Protein AF-A0A1S8CAB8-F1 (afdb_monomer)

Radius of gyration: 15.27 Å; Cα contacts (8 Å, |Δi|>4): 39; chains: 1; bounding box: 28×30×38 Å

Secondary structure (DSSP, 8-state):
--TT---SSTTHHHHHHHHHHHHH-SSHHHHHHHHHHHHHHHHHHHHHHHHHHHHHHHHHHHHHTPPPPGGGHHHHHHTT-----

pLDDT: mean 88.66, std 12.02, range [46.5, 98.44]

Foldseek 3Di:
DPLPDDPPDQCSSLLVVCLVCLVVVPPNVVSLVVCCVRPNDVVSVVSVVVSVVVVVVVVVCVVVVPDDDPVCVVVCVVVVNDDDD

Structure (mmCIF, N/CA/C/O backbone):
data_AF-A0A1S8CAB8-F1
#
_entry.id   AF-A0A1S8CAB8-F1
#
loop_
_atom_site.group_PDB
_atom_site.id
_atom_site.type_symbol
_atom_site.label_atom_id
_atom_site.label_alt_id
_atom_site.label_comp_id
_atom_site.label_asym_id
_atom_site.label_entity_id
_atom_site.label_seq_id
_atom_site.pdbx_PDB_ins_code
_atom_site.Cartn_x
_atom_site.Cartn_y
_atom_site.Cartn_z
_atom_site.occupancy
_atom_site.B_iso_or_equiv
_atom_site.auth_seq_id
_atom_site.auth_comp_id
_atom_site.auth_asym_id
_atom_site.auth_atom_id
_atom_site.pdbx_PDB_model_num
ATOM 1 N N . MET A 1 1 ? -8.135 -10.440 -8.090 1.00 51.00 1 MET A N 1
ATOM 2 C CA . MET A 1 1 ? -7.526 -10.451 -6.747 1.00 51.00 1 MET A CA 1
ATOM 3 C C . MET A 1 1 ? -8.633 -10.867 -5.804 1.00 51.00 1 MET A C 1
ATOM 5 O O . MET A 1 1 ? -9.641 -10.171 -5.774 1.00 51.00 1 MET A O 1
ATOM 9 N N . ASP A 1 2 ? -8.512 -12.029 -5.163 1.00 53.38 2 ASP A N 1
ATOM 10 C CA . ASP A 1 2 ? -9.552 -12.547 -4.268 1.00 53.38 2 ASP A CA 1
ATOM 11 C C . ASP A 1 2 ? -9.677 -11.631 -3.051 1.00 53.38 2 ASP A C 1
ATOM 13 O O . ASP A 1 2 ? -8.852 -11.641 -2.139 1.00 53.38 2 ASP A O 1
ATOM 17 N N . SER A 1 3 ? -10.710 -10.793 -3.060 1.00 61.03 3 SER A 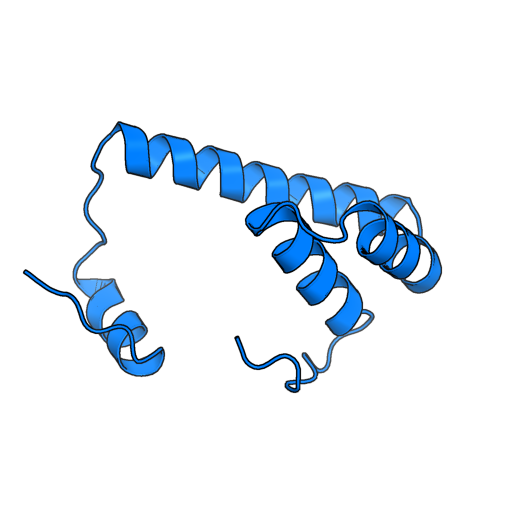N 1
ATOM 18 C CA . SER A 1 3 ? -11.051 -9.879 -1.969 1.00 61.03 3 SER A CA 1
ATOM 19 C C . SER A 1 3 ? -11.606 -10.598 -0.732 1.00 61.03 3 SER A C 1
ATOM 21 O O . SER A 1 3 ? -11.847 -9.948 0.285 1.00 61.03 3 SER A O 1
ATOM 23 N N . ASP A 1 4 ? -11.804 -11.916 -0.810 1.00 65.50 4 ASP A N 1
ATOM 24 C CA . ASP A 1 4 ? -12.524 -12.718 0.187 1.00 65.50 4 ASP A CA 1
ATOM 25 C C . ASP A 1 4 ? -11.604 -13.434 1.193 1.00 65.50 4 ASP A C 1
ATOM 27 O O . ASP A 1 4 ? -12.062 -14.009 2.176 1.00 65.50 4 ASP A O 1
ATOM 31 N N . THR A 1 5 ? -10.283 -13.375 0.994 1.00 76.56 5 THR A N 1
ATOM 32 C CA . THR A 1 5 ? -9.332 -13.992 1.926 1.00 76.56 5 THR A CA 1
ATOM 33 C C . THR A 1 5 ? -9.071 -13.065 3.110 1.00 76.56 5 THR A C 1
ATOM 35 O O . THR A 1 5 ? -8.407 -12.034 2.957 1.00 76.56 5 THR A O 1
ATOM 38 N N . ASP A 1 6 ? -9.575 -13.443 4.288 1.00 79.06 6 ASP A N 1
ATOM 39 C CA . ASP A 1 6 ? -9.217 -12.825 5.568 1.00 79.06 6 ASP A CA 1
ATOM 40 C C . ASP A 1 6 ? -7.730 -13.087 5.876 1.00 79.06 6 ASP A C 1
ATOM 42 O O . ASP A 1 6 ? -7.318 -14.247 5.973 1.00 79.06 6 ASP A O 1
ATOM 46 N N . PRO A 1 7 ? -6.900 -12.040 6.041 1.00 83.94 7 PRO A N 1
ATOM 47 C CA . PRO A 1 7 ? -5.483 -12.207 6.351 1.00 83.94 7 PRO A CA 1
ATOM 48 C C . PRO A 1 7 ? -5.193 -12.792 7.742 1.00 83.94 7 PRO A C 1
ATOM 50 O O . PRO A 1 7 ? -4.037 -13.109 8.023 1.00 83.94 7 PRO A O 1
ATOM 53 N N . GLY A 1 8 ? -6.190 -12.906 8.629 1.00 89.69 8 GLY A N 1
ATOM 54 C CA . GLY A 1 8 ? -6.036 -13.536 9.947 1.00 89.69 8 GLY A CA 1
ATOM 55 C C . GLY A 1 8 ? -5.152 -12.751 10.923 1.00 89.69 8 GLY A C 1
ATOM 56 O O . GLY A 1 8 ? -4.707 -13.290 11.938 1.00 89.69 8 GLY A O 1
ATOM 57 N N . ILE A 1 9 ? -4.885 -11.478 10.623 1.00 89.31 9 ILE A N 1
ATOM 58 C CA . ILE A 1 9 ? -4.110 -10.558 11.460 1.00 89.31 9 ILE A CA 1
ATOM 59 C C . ILE A 1 9 ? -4.930 -9.300 11.765 1.00 89.31 9 ILE A C 1
ATOM 61 O O . ILE A 1 9 ? -5.796 -8.928 10.966 1.00 89.31 9 ILE A O 1
ATOM 65 N N . PRO A 1 10 ? -4.654 -8.603 12.886 1.00 92.44 10 PRO A N 1
ATOM 66 C CA . PRO A 1 10 ? -5.325 -7.350 13.205 1.00 92.44 10 PRO A CA 1
ATOM 67 C C . PRO A 1 10 ? -5.279 -6.359 12.037 1.00 92.44 10 PRO A C 1
ATOM 69 O O . PRO A 1 10 ? -4.206 -6.060 11.511 1.00 92.44 10 PRO A O 1
ATOM 72 N N . TRP A 1 11 ? -6.459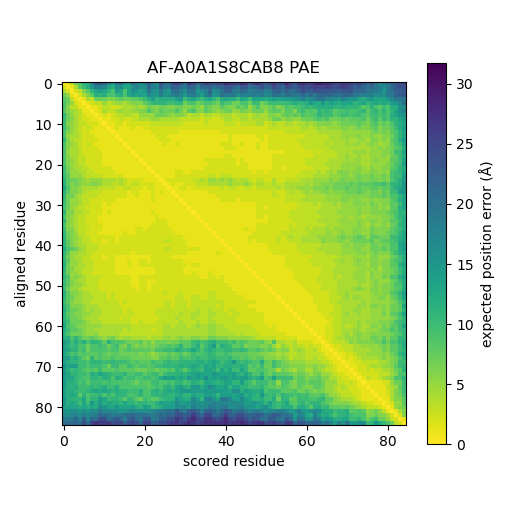 -5.867 11.647 1.00 94.62 11 TRP A N 1
ATOM 73 C CA . TRP A 1 11 ? -6.660 -4.889 10.566 1.00 94.62 11 TRP A CA 1
ATOM 74 C C . TRP A 1 11 ? -6.150 -5.346 9.191 1.00 94.62 11 TRP A C 1
ATOM 76 O O . TRP A 1 11 ? -5.855 -4.525 8.321 1.00 94.62 11 TRP A O 1
ATOM 86 N N . GLY A 1 12 ? -5.986 -6.658 8.996 1.00 94.00 12 GLY A N 1
ATOM 87 C CA . GLY A 1 12 ? -5.414 -7.216 7.776 1.00 94.00 12 GLY A CA 1
ATOM 88 C C . GLY A 1 12 ? -6.214 -6.850 6.528 1.00 94.00 12 GLY A C 1
ATOM 89 O O . GLY A 1 12 ? -5.626 -6.528 5.496 1.00 94.00 12 GLY A O 1
ATOM 90 N N . VAL A 1 13 ? -7.544 -6.857 6.632 1.00 95.31 13 VAL A N 1
ATOM 91 C CA . VAL A 1 13 ? -8.443 -6.478 5.536 1.00 95.31 13 VAL A CA 1
ATOM 92 C C . VAL A 1 13 ? -8.229 -5.014 5.153 1.00 95.31 13 VAL A C 1
ATOM 94 O O . VAL A 1 13 ? -7.979 -4.718 3.988 1.00 95.31 13 VAL A O 1
ATOM 97 N N . GLU A 1 14 ? -8.225 -4.100 6.122 1.00 96.38 14 GLU A N 1
ATOM 98 C CA . GLU A 1 14 ? -8.020 -2.671 5.877 1.00 96.38 14 GLU A CA 1
ATOM 99 C C . GLU A 1 14 ? -6.617 -2.369 5.333 1.00 96.38 14 GLU A C 1
ATOM 101 O O . GLU A 1 14 ? -6.460 -1.492 4.481 1.00 96.38 14 GLU A O 1
ATOM 106 N N . LEU A 1 15 ? -5.596 -3.105 5.787 1.00 96.19 15 LEU A N 1
ATOM 107 C CA . LEU A 1 15 ? -4.231 -3.012 5.262 1.00 96.19 15 LEU A CA 1
ATOM 108 C C . LEU A 1 15 ? -4.158 -3.452 3.797 1.00 96.19 15 LEU A C 1
ATOM 110 O O . LEU A 1 15 ? -3.593 -2.735 2.968 1.00 96.19 15 LEU A O 1
ATOM 114 N N . ARG A 1 16 ? -4.746 -4.607 3.468 1.00 94.94 16 ARG A N 1
ATOM 115 C CA . ARG A 1 16 ? -4.823 -5.130 2.096 1.00 94.94 16 ARG A CA 1
ATOM 116 C C . ARG A 1 16 ? -5.575 -4.166 1.183 1.00 94.94 16 ARG A C 1
ATOM 118 O O . ARG A 1 16 ? -5.120 -3.888 0.072 1.00 94.94 16 ARG A O 1
ATOM 125 N N . ASP A 1 17 ? -6.708 -3.652 1.642 1.00 95.69 17 ASP A N 1
ATOM 126 C CA . ASP A 1 17 ? -7.557 -2.763 0.856 1.00 95.69 17 ASP A CA 1
ATOM 127 C C . ASP A 1 17 ? -6.870 -1.408 0.622 1.00 95.69 17 ASP A C 1
ATOM 129 O O . ASP A 1 17 ? -6.917 -0.884 -0.493 1.00 95.69 17 ASP A O 1
ATOM 133 N N . LEU A 1 18 ? -6.156 -0.866 1.619 1.00 97.12 18 LEU A N 1
ATOM 134 C CA . LEU A 1 18 ? -5.332 0.332 1.433 1.00 97.12 18 LEU A CA 1
ATOM 135 C C . LEU A 1 18 ? -4.184 0.089 0.446 1.00 97.12 18 LEU A C 1
ATOM 137 O O . LEU A 1 18 ? -3.981 0.908 -0.449 1.00 97.12 18 LEU A O 1
ATOM 141 N N . ALA A 1 19 ? -3.458 -1.025 0.571 1.00 96.00 19 ALA A N 1
ATOM 142 C CA . ALA A 1 19 ? -2.380 -1.367 -0.358 1.00 96.00 19 ALA A CA 1
ATOM 143 C C . ALA A 1 19 ? -2.901 -1.498 -1.801 1.00 96.00 19 ALA A C 1
ATOM 145 O O . ALA A 1 19 ? -2.314 -0.949 -2.731 1.00 96.00 19 ALA A O 1
ATOM 146 N N . THR A 1 20 ? -4.060 -2.139 -1.977 1.00 95.12 20 THR A N 1
ATOM 147 C CA . THR A 1 20 ? -4.735 -2.269 -3.280 1.00 95.12 20 THR A CA 1
ATOM 148 C C . THR A 1 20 ? -5.149 -0.905 -3.835 1.00 95.12 20 THR A C 1
ATOM 150 O O . THR A 1 20 ? -4.941 -0.618 -5.015 1.00 95.12 20 THR A O 1
ATOM 153 N N . ALA A 1 21 ? -5.711 -0.036 -2.992 1.00 96.56 21 ALA A N 1
ATOM 154 C CA . ALA A 1 21 ? -6.092 1.318 -3.380 1.00 96.56 21 ALA A CA 1
ATOM 155 C C . ALA A 1 21 ? -4.885 2.168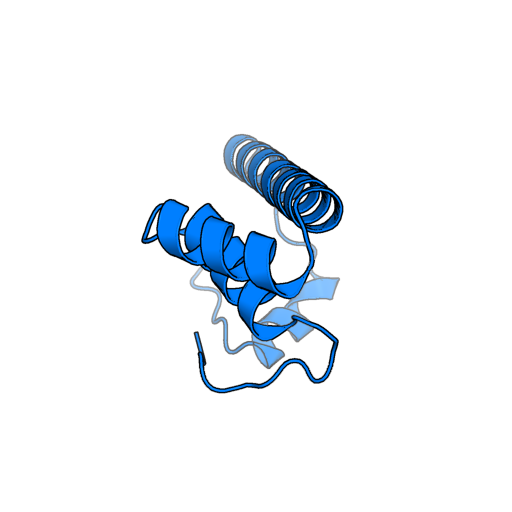 -3.801 1.00 96.56 21 ALA A C 1
ATOM 157 O O . ALA A 1 21 ? -4.983 2.943 -4.751 1.00 96.56 21 ALA A O 1
ATOM 158 N N . MET A 1 22 ? -3.738 2.008 -3.134 1.00 96.12 22 MET A N 1
ATOM 159 C CA . MET A 1 22 ? -2.499 2.699 -3.502 1.00 96.12 22 MET A CA 1
ATOM 160 C C . MET A 1 22 ? -1.932 2.207 -4.836 1.00 96.12 22 MET A C 1
ATOM 162 O O . MET A 1 22 ? -1.551 3.041 -5.651 1.00 96.12 22 MET A O 1
ATOM 166 N N . ALA A 1 23 ? -1.948 0.897 -5.089 1.00 93.88 23 ALA A N 1
ATOM 167 C CA . ALA A 1 23 ? -1.452 0.322 -6.342 1.00 93.88 23 ALA A CA 1
ATOM 168 C C . ALA A 1 23 ? -2.351 0.637 -7.556 1.00 93.88 23 ALA A C 1
ATOM 170 O O . ALA A 1 23 ? -1.884 0.716 -8.687 1.00 93.88 23 ALA A O 1
ATOM 171 N N . THR A 1 24 ? -3.662 0.800 -7.342 1.00 93.88 24 THR A N 1
ATOM 172 C CA . THR A 1 24 ? -4.640 1.023 -8.428 1.00 93.88 24 THR A CA 1
ATOM 173 C C . THR A 1 24 ? -5.070 2.480 -8.589 1.00 93.88 24 THR A C 1
ATOM 175 O O . THR A 1 24 ? -5.698 2.829 -9.587 1.00 93.88 24 THR A O 1
ATOM 178 N N . GLY A 1 25 ? -4.796 3.331 -7.598 1.00 93.00 25 GLY A N 1
ATOM 179 C CA . GLY A 1 25 ? -5.296 4.706 -7.527 1.00 93.00 25 GLY A CA 1
ATOM 180 C C . GLY A 1 25 ? -6.794 4.828 -7.206 1.00 93.00 25 GLY A C 1
ATOM 181 O O . GLY A 1 25 ? -7.318 5.940 -7.153 1.00 93.00 25 GLY A O 1
ATOM 182 N N . ALA A 1 26 ? -7.504 3.719 -6.976 1.00 94.88 26 ALA A N 1
ATOM 183 C CA . ALA A 1 26 ? -8.943 3.715 -6.730 1.00 94.88 26 ALA A CA 1
ATOM 184 C C . ALA A 1 26 ? -9.269 3.706 -5.228 1.00 94.88 26 ALA A C 1
ATOM 186 O O . ALA A 1 26 ? -8.663 2.971 -4.457 1.00 94.88 26 ALA A O 1
ATOM 187 N N . ARG A 1 27 ? -10.292 4.472 -4.813 1.00 94.94 27 ARG A N 1
ATOM 188 C CA . ARG A 1 27 ? -10.869 4.448 -3.447 1.00 94.94 27 ARG A CA 1
ATOM 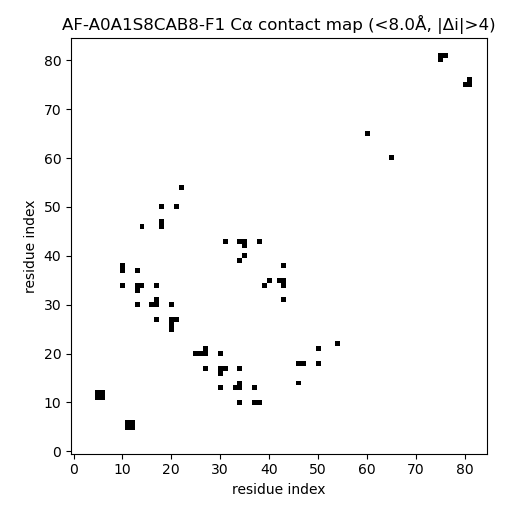189 C C . ARG A 1 27 ? -9.8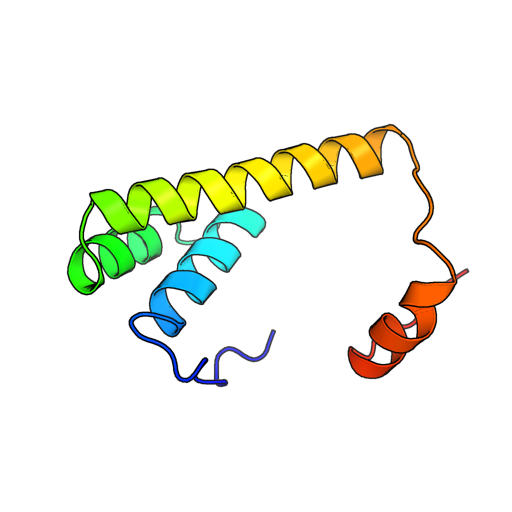80 4.765 -2.310 1.00 94.94 27 ARG A C 1
ATOM 191 O O . ARG A 1 27 ? -10.091 4.352 -1.173 1.00 94.94 27 ARG A O 1
ATOM 198 N N . LEU A 1 28 ? -8.820 5.524 -2.595 1.00 95.75 28 LEU A N 1
ATOM 199 C CA . LEU A 1 28 ? -7.737 5.797 -1.643 1.00 95.75 28 LEU A CA 1
ATOM 200 C C . LEU A 1 28 ? -8.206 6.479 -0.352 1.00 95.75 28 LEU A C 1
ATOM 202 O O . LEU A 1 28 ? -7.777 6.101 0.736 1.00 95.75 28 LEU A O 1
ATOM 206 N N . ASP A 1 29 ? -9.088 7.473 -0.450 1.00 97.31 29 ASP A N 1
ATOM 207 C CA . ASP A 1 29 ? -9.577 8.176 0.739 1.00 97.31 29 ASP A CA 1
ATOM 208 C C . ASP A 1 29 ? -10.467 7.275 1.605 1.00 97.31 29 ASP A C 1
ATOM 210 O O . ASP A 1 29 ? -10.380 7.308 2.833 1.00 97.31 29 ASP A O 1
ATOM 214 N N . GLU A 1 30 ? -11.284 6.419 0.987 1.00 98.00 30 GLU A N 1
ATOM 215 C CA . GLU A 1 30 ? -12.143 5.468 1.700 1.00 98.00 30 GLU A CA 1
ATOM 216 C C . GLU A 1 30 ? -11.316 4.459 2.501 1.00 98.00 30 GLU A C 1
ATOM 218 O O . GLU A 1 30 ? -11.549 4.278 3.700 1.00 98.00 30 GLU A O 1
ATOM 223 N N . THR A 1 31 ? -10.331 3.831 1.855 1.00 97.81 31 THR A N 1
ATOM 224 C CA . THR A 1 31 ? -9.493 2.790 2.465 1.00 97.81 31 THR A CA 1
ATOM 225 C C . THR A 1 31 ? -8.525 3.372 3.492 1.00 97.81 31 THR A C 1
ATOM 227 O O . THR A 1 31 ? -8.361 2.798 4.571 1.00 97.81 31 THR A O 1
ATOM 230 N N . ARG A 1 32 ? -7.975 4.572 3.250 1.00 97.88 32 ARG A N 1
ATOM 231 C CA . ARG A 1 32 ? -7.174 5.305 4.249 1.00 97.88 32 ARG A CA 1
ATOM 232 C C . ARG A 1 32 ? -7.994 5.624 5.495 1.00 97.88 32 ARG A C 1
ATOM 234 O O . ARG A 1 32 ? -7.517 5.421 6.614 1.00 97.88 32 ARG A O 1
ATOM 241 N N . ASN A 1 33 ? -9.220 6.115 5.319 1.00 98.25 33 ASN A N 1
ATOM 242 C CA . ASN A 1 33 ? -10.103 6.436 6.438 1.00 98.25 33 ASN A CA 1
ATOM 243 C C . ASN A 1 33 ? -10.524 5.172 7.200 1.00 98.25 33 ASN A C 1
ATOM 245 O O . ASN A 1 33 ? -10.607 5.207 8.428 1.00 98.25 33 ASN A O 1
ATOM 249 N N . ALA A 1 34 ? -10.761 4.059 6.500 1.00 98.06 34 ALA A N 1
ATOM 250 C CA . ALA A 1 34 ? -11.064 2.772 7.120 1.00 98.06 34 ALA A CA 1
ATOM 251 C C . ALA A 1 34 ? -9.912 2.286 8.010 1.00 98.06 34 ALA A C 1
ATOM 253 O O . ALA A 1 34 ? -10.130 2.053 9.200 1.00 98.06 34 ALA A O 1
ATOM 254 N N . LEU A 1 35 ? -8.682 2.254 7.487 1.00 98.12 35 LEU A N 1
ATOM 255 C CA . LEU A 1 35 ? -7.515 1.857 8.277 1.00 98.12 35 LEU A CA 1
ATOM 256 C C . LEU A 1 35 ? -7.244 2.827 9.436 1.00 98.12 35 LEU A C 1
ATOM 258 O O . LEU A 1 35 ? -6.938 2.390 10.544 1.00 98.12 35 LEU A O 1
ATOM 262 N N . THR A 1 36 ? -7.427 4.134 9.224 1.00 98.44 36 THR A N 1
ATOM 263 C CA . THR A 1 36 ? -7.259 5.137 10.290 1.00 98.44 36 THR A CA 1
ATOM 264 C C . THR A 1 36 ? -8.228 4.898 11.444 1.00 98.44 36 THR A C 1
ATOM 266 O O . THR A 1 36 ? -7.828 5.031 12.599 1.00 98.44 36 THR A O 1
ATOM 269 N N . ARG A 1 37 ? -9.480 4.513 11.165 1.00 98.38 37 ARG A N 1
ATOM 270 C CA . ARG A 1 37 ? -10.450 4.167 12.216 1.00 98.38 37 ARG A CA 1
ATOM 271 C C . ARG A 1 37 ? -10.097 2.863 12.929 1.00 98.38 37 ARG A C 1
ATOM 273 O O . ARG A 1 37 ? -10.282 2.784 14.137 1.00 98.38 37 ARG A O 1
ATOM 280 N N . ALA A 1 38 ? -9.609 1.864 12.197 1.00 97.56 38 ALA A N 1
ATOM 281 C CA . ALA A 1 38 ? -9.348 0.532 12.735 1.00 97.56 38 ALA A CA 1
ATOM 282 C C . ALA A 1 38 ? -8.038 0.457 13.545 1.00 97.56 38 ALA A C 1
ATOM 284 O O . ALA A 1 38 ? -8.024 -0.067 14.658 1.00 97.56 38 ALA A O 1
ATOM 285 N N . ALA A 1 39 ? -6.950 1.014 13.004 1.00 96.88 39 ALA A N 1
ATOM 286 C CA . ALA A 1 39 ? -5.585 0.886 13.525 1.00 96.88 39 ALA A CA 1
ATOM 287 C C . ALA A 1 39 ? -4.986 2.211 14.040 1.00 96.88 39 ALA A C 1
ATOM 289 O O . ALA A 1 39 ? -3.910 2.230 14.644 1.00 96.88 39 ALA A O 1
ATOM 290 N N . GLY A 1 40 ? -5.658 3.337 13.794 1.00 98.06 40 GLY A N 1
ATOM 291 C CA . GLY A 1 40 ? -5.187 4.666 14.170 1.00 98.06 40 GLY A CA 1
ATOM 292 C C . GLY A 1 40 ? -4.259 5.326 13.136 1.00 98.06 40 GLY A C 1
ATOM 293 O O . GLY A 1 40 ? -3.732 4.683 12.217 1.00 98.06 40 GLY A O 1
ATOM 294 N N . PRO A 1 41 ? -4.013 6.640 13.286 1.00 97.69 41 PRO A N 1
ATOM 295 C CA . PRO A 1 41 ? -3.259 7.430 12.311 1.00 97.69 41 PRO A CA 1
ATOM 296 C C . PRO A 1 41 ? -1.778 7.035 12.217 1.00 97.69 41 PRO A C 1
ATOM 298 O O . PRO A 1 41 ? -1.211 7.042 11.129 1.00 97.69 41 PRO A O 1
ATOM 301 N N . SER A 1 42 ? -1.146 6.641 13.329 1.00 97.81 42 SER A N 1
ATOM 302 C CA . SER A 1 42 ? 0.273 6.242 13.341 1.00 97.81 42 SER A CA 1
ATOM 303 C C . SER A 1 42 ? 0.517 4.945 12.559 1.00 97.81 42 SER A C 1
ATOM 305 O O . SER A 1 42 ? 1.419 4.881 11.723 1.00 97.81 42 SER A O 1
ATOM 307 N N . ALA A 1 43 ? -0.321 3.924 12.771 1.00 96.50 43 ALA A N 1
ATOM 308 C CA . ALA A 1 43 ? -0.247 2.675 12.015 1.00 96.50 43 ALA A CA 1
ATOM 309 C C . ALA A 1 43 ? -0.552 2.904 10.528 1.00 96.50 43 ALA A C 1
ATOM 311 O O . ALA A 1 43 ? 0.165 2.396 9.667 1.00 96.50 43 ALA A O 1
ATOM 312 N N . THR A 1 44 ? -1.544 3.747 10.228 1.00 97.88 44 THR A N 1
ATOM 313 C CA . THR A 1 44 ? -1.890 4.120 8.849 1.00 97.88 44 THR A CA 1
ATOM 314 C C . THR A 1 44 ? -0.721 4.797 8.136 1.00 97.88 44 THR A C 1
ATOM 316 O O . THR A 1 44 ? -0.380 4.414 7.021 1.00 97.88 44 THR A O 1
ATOM 319 N N . ALA A 1 45 ? -0.053 5.757 8.781 1.00 97.88 45 ALA A N 1
ATOM 320 C CA . ALA A 1 45 ? 1.108 6.430 8.201 1.00 97.88 45 ALA A CA 1
ATOM 321 C C . ALA A 1 45 ? 2.253 5.450 7.892 1.00 97.88 45 ALA A C 1
ATOM 323 O O . ALA A 1 45 ? 2.885 5.544 6.840 1.00 97.88 45 ALA A O 1
ATOM 324 N N . ARG A 1 46 ? 2.492 4.469 8.773 1.00 97.75 46 ARG A N 1
ATOM 325 C CA . ARG A 1 46 ? 3.484 3.407 8.534 1.00 97.75 46 ARG A CA 1
ATOM 326 C C . ARG A 1 46 ? 3.098 2.525 7.347 1.00 97.75 46 ARG A C 1
ATOM 328 O O . ARG A 1 46 ? 3.956 2.250 6.515 1.00 97.75 46 ARG A O 1
ATOM 335 N N . ALA A 1 47 ? 1.830 2.127 7.243 1.00 96.88 47 ALA A N 1
ATOM 336 C CA . ALA A 1 47 ? 1.335 1.332 6.119 1.00 96.88 47 ALA A CA 1
ATOM 337 C C . ALA A 1 47 ? 1.509 2.069 4.781 1.00 96.88 47 ALA A C 1
ATOM 339 O O . ALA A 1 47 ? 2.043 1.497 3.831 1.00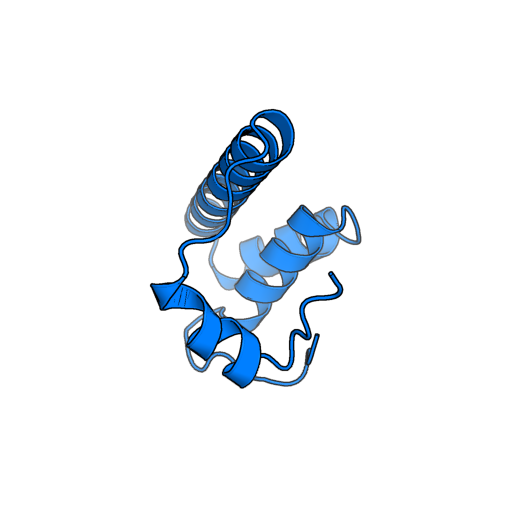 96.88 47 ALA A O 1
ATOM 340 N N . VAL A 1 48 ? 1.154 3.360 4.735 1.00 97.25 48 VAL A N 1
ATOM 341 C CA . VAL A 1 48 ? 1.382 4.221 3.561 1.00 97.25 48 VAL A CA 1
ATOM 342 C C . VAL A 1 48 ? 2.868 4.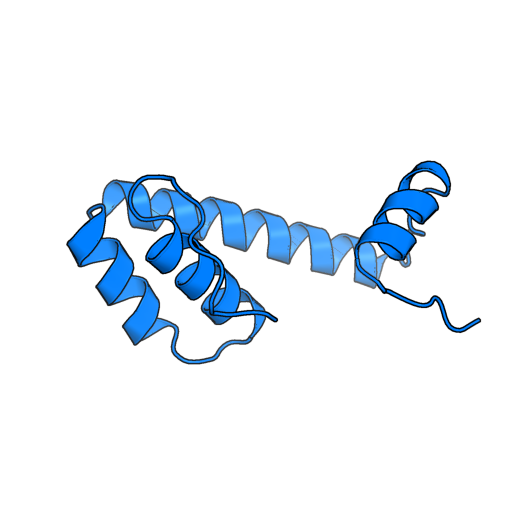297 3.216 1.00 97.25 48 VAL A C 1
ATOM 344 O O . VAL A 1 48 ? 3.225 4.158 2.050 1.00 97.25 48 VAL A O 1
ATOM 347 N N . GLY A 1 49 ? 3.741 4.473 4.214 1.00 97.38 49 GLY A N 1
ATOM 348 C CA . GLY A 1 49 ? 5.189 4.519 4.001 1.00 97.38 49 GLY A CA 1
ATOM 349 C C . GLY A 1 49 ? 5.745 3.233 3.386 1.00 97.38 49 GLY A C 1
ATOM 350 O O . GLY A 1 49 ? 6.545 3.294 2.454 1.00 97.38 49 GLY A O 1
ATOM 351 N N . VAL A 1 50 ? 5.284 2.069 3.852 1.00 96.50 50 VAL A N 1
ATOM 352 C CA . VAL A 1 50 ? 5.665 0.772 3.273 1.00 96.50 50 VAL A CA 1
ATOM 353 C C . VAL A 1 50 ? 5.181 0.658 1.827 1.00 96.50 50 VAL A C 1
ATOM 355 O O . VAL A 1 50 ? 5.980 0.326 0.954 1.00 96.50 50 VAL A O 1
ATOM 358 N N . CYS A 1 51 ? 3.913 0.976 1.554 1.00 95.69 51 CYS A N 1
ATOM 359 C CA . CYS A 1 51 ? 3.359 0.909 0.198 1.00 95.69 51 CYS A CA 1
ATOM 360 C C . CYS A 1 51 ? 4.109 1.839 -0.766 1.00 95.69 51 CYS A C 1
ATOM 362 O O . CYS A 1 51 ? 4.524 1.410 -1.837 1.00 95.69 51 CYS A O 1
ATOM 364 N N . ALA A 1 52 ? 4.367 3.085 -0.360 1.00 94.38 52 ALA A N 1
ATOM 365 C CA . ALA A 1 52 ? 5.118 4.046 -1.166 1.00 94.38 52 ALA A CA 1
ATOM 366 C C . ALA A 1 52 ? 6.553 3.574 -1.465 1.00 94.38 52 ALA A C 1
ATOM 368 O O . ALA A 1 52 ? 7.064 3.803 -2.560 1.00 94.38 52 ALA A O 1
ATOM 369 N N . ASN A 1 53 ? 7.197 2.884 -0.518 1.00 95.25 53 ASN A N 1
ATOM 370 C CA . ASN A 1 53 ? 8.514 2.296 -0.744 1.00 95.25 53 ASN A CA 1
ATOM 371 C C . ASN A 1 53 ? 8.474 1.191 -1.815 1.00 95.25 53 ASN A C 1
ATOM 373 O O . ASN A 1 53 ? 9.369 1.131 -2.656 1.00 95.25 53 ASN A O 1
ATOM 377 N N . PHE A 1 54 ? 7.440 0.343 -1.817 1.00 94.50 54 PHE A N 1
ATOM 378 C CA . PHE A 1 54 ? 7.255 -0.663 -2.868 1.00 94.50 54 PHE A CA 1
ATOM 379 C C . PHE A 1 54 ? 6.977 -0.035 -4.235 1.00 94.50 54 PHE A C 1
ATOM 381 O O . PHE A 1 54 ? 7.623 -0.426 -5.201 1.00 94.50 54 PHE A O 1
ATOM 388 N N . GLU A 1 55 ? 6.112 0.975 -4.314 1.00 92.56 55 GLU A N 1
ATOM 389 C CA . GLU A 1 55 ? 5.843 1.704 -5.564 1.00 92.56 55 GLU A CA 1
ATOM 390 C C . GLU A 1 55 ? 7.117 2.322 -6.158 1.00 92.56 55 GLU A C 1
ATOM 392 O O . GLU A 1 55 ? 7.403 2.177 -7.346 1.00 92.56 55 GLU A O 1
ATOM 397 N N . MET A 1 56 ? 7.946 2.949 -5.318 1.00 94.62 56 MET A N 1
ATOM 398 C CA . MET A 1 56 ? 9.242 3.476 -5.748 1.00 94.62 56 MET A CA 1
ATOM 399 C C . MET A 1 56 ? 10.153 2.370 -6.303 1.00 94.62 56 MET A C 1
ATOM 401 O O . MET A 1 56 ? 10.780 2.562 -7.345 1.00 94.62 56 MET A O 1
ATOM 405 N N . MET A 1 57 ? 10.234 1.219 -5.629 1.00 94.50 57 MET A N 1
ATOM 406 C CA . MET A 1 57 ? 11.040 0.092 -6.109 1.00 94.50 57 MET A CA 1
ATOM 407 C C . MET A 1 57 ? 10.507 -0.473 -7.428 1.00 94.50 57 MET A C 1
ATOM 409 O O . MET A 1 57 ? 11.311 -0.729 -8.322 1.00 94.50 57 MET A O 1
ATOM 413 N N . ASN A 1 58 ? 9.187 -0.616 -7.578 1.00 90.56 58 ASN A N 1
ATOM 414 C CA . ASN A 1 58 ? 8.562 -1.081 -8.818 1.00 90.56 58 ASN A CA 1
ATOM 415 C C . ASN A 1 58 ? 8.949 -0.173 -9.990 1.00 90.56 58 ASN A C 1
ATOM 417 O O . ASN A 1 58 ? 9.487 -0.656 -10.982 1.00 90.56 58 ASN A O 1
ATOM 421 N N . HIS A 1 59 ? 8.818 1.148 -9.829 1.00 91.94 59 HIS A N 1
ATOM 422 C CA . HIS A 1 59 ? 9.216 2.102 -10.866 1.00 91.94 59 HIS A CA 1
ATOM 423 C C . HIS A 1 59 ? 10.702 2.016 -11.238 1.00 91.94 59 HIS A C 1
ATOM 425 O O . HIS A 1 59 ? 11.047 2.134 -12.412 1.00 91.94 59 HIS A O 1
ATOM 431 N N . ILE A 1 60 ? 11.597 1.809 -10.265 1.00 93.69 60 ILE A N 1
ATOM 432 C CA . ILE A 1 60 ? 13.032 1.636 -10.544 1.00 93.69 60 ILE A CA 1
ATOM 433 C C . ILE A 1 60 ? 13.275 0.353 -11.349 1.00 93.69 60 ILE A C 1
ATOM 435 O O . ILE A 1 60 ? 14.038 0.366 -12.318 1.00 93.69 60 ILE A O 1
ATOM 439 N N . LEU A 1 61 ? 12.649 -0.757 -10.957 1.00 91.06 61 LEU A N 1
ATOM 440 C CA . LEU A 1 61 ? 12.813 -2.046 -11.632 1.00 91.06 61 LEU A CA 1
ATOM 441 C C . LEU A 1 61 ? 12.268 -2.000 -13.064 1.00 91.06 61 LEU A C 1
ATOM 443 O O . LEU A 1 61 ? 12.965 -2.435 -13.983 1.00 91.06 61 LEU A O 1
ATOM 447 N N . ASP A 1 62 ? 11.100 -1.388 -13.259 1.00 89.88 62 ASP A N 1
ATOM 448 C CA . ASP A 1 62 ? 10.490 -1.195 -14.576 1.00 89.88 62 ASP A CA 1
ATOM 449 C C . ASP A 1 62 ? 11.356 -0.301 -15.471 1.00 89.88 62 ASP A C 1
ATOM 451 O O . ASP A 1 62 ? 11.634 -0.645 -16.620 1.00 89.88 62 ASP A O 1
ATOM 455 N N . ALA A 1 63 ? 11.855 0.820 -14.939 1.00 92.75 63 ALA A N 1
ATOM 456 C CA . ALA A 1 63 ? 12.692 1.753 -15.695 1.00 92.75 63 ALA A CA 1
ATOM 457 C C . ALA A 1 63 ? 14.051 1.156 -16.096 1.00 92.75 63 ALA A C 1
ATOM 459 O O . ALA A 1 63 ? 14.629 1.555 -17.108 1.00 92.75 63 ALA A O 1
ATOM 460 N N . THR A 1 64 ? 14.578 0.219 -15.306 1.00 94.12 64 THR A N 1
ATOM 461 C CA . THR A 1 64 ? 15.870 -0.432 -15.573 1.00 94.12 64 THR A CA 1
ATOM 462 C C . THR A 1 64 ? 15.746 -1.729 -16.373 1.00 94.12 64 THR A C 1
ATOM 464 O O . THR A 1 64 ? 16.768 -2.263 -16.805 1.00 94.12 64 THR A O 1
ATOM 467 N N . GLY A 1 65 ? 14.528 -2.241 -16.587 1.00 90.19 65 GLY A N 1
ATOM 468 C CA . GLY A 1 65 ? 14.301 -3.539 -17.228 1.00 90.19 65 GLY A CA 1
ATOM 469 C C . GLY A 1 65 ? 14.893 -4.707 -16.433 1.00 90.19 65 GLY A C 1
ATOM 470 O O . GLY A 1 65 ? 15.316 -5.704 -17.022 1.00 90.19 65 GLY A O 1
ATOM 471 N N . CYS A 1 66 ? 14.985 -4.572 -15.107 1.00 87.94 66 CYS A N 1
ATOM 472 C CA . CYS A 1 66 ? 15.602 -5.577 -14.247 1.00 87.94 66 CYS A CA 1
ATOM 473 C C . CYS A 1 66 ? 14.821 -6.905 -14.332 1.00 87.94 66 CYS A C 1
ATOM 475 O O . CYS A 1 66 ? 13.634 -6.934 -13.995 1.00 87.94 66 CYS A O 1
ATOM 477 N N . PRO A 1 67 ? 15.442 -8.017 -14.772 1.00 84.69 67 PRO A N 1
ATOM 478 C CA . PRO A 1 67 ? 14.731 -9.276 -14.940 1.00 84.69 67 PRO A CA 1
ATOM 479 C C . PRO A 1 67 ? 14.393 -9.913 -13.588 1.00 84.69 67 PRO A C 1
ATOM 481 O O . PRO A 1 67 ? 15.175 -9.862 -12.635 1.00 84.69 67 PRO A O 1
ATOM 484 N N . VAL A 1 68 ? 13.249 -10.600 -13.522 1.00 83.94 68 VAL A N 1
ATOM 485 C CA . VAL A 1 68 ? 12.868 -11.374 -12.335 1.00 83.94 68 VAL A CA 1
ATOM 486 C C . VAL A 1 68 ? 13.833 -12.558 -12.157 1.00 83.94 68 VAL A C 1
ATOM 488 O O . VAL A 1 68 ? 14.018 -13.338 -13.095 1.00 83.94 68 VAL A O 1
ATOM 491 N N . PRO A 1 69 ? 14.439 -12.743 -10.965 1.00 85.88 69 PRO A N 1
ATOM 492 C CA . PRO A 1 69 ? 15.343 -13.859 -10.705 1.00 85.88 69 PRO A CA 1
ATOM 493 C C . PRO A 1 69 ? 14.696 -15.224 -10.965 1.00 85.88 69 PRO A C 1
ATOM 495 O O . PRO A 1 69 ? 13.601 -15.500 -10.480 1.00 85.88 69 PRO A O 1
ATOM 498 N N . GLU A 1 70 ? 15.417 -16.128 -11.633 1.00 84.38 70 GLU A N 1
ATOM 499 C CA . GLU A 1 70 ? 14.904 -17.453 -12.016 1.00 84.38 70 GLU A CA 1
ATOM 500 C C . GLU A 1 70 ? 14.424 -18.291 -10.822 1.00 84.38 70 GLU A C 1
ATOM 502 O O . GLU A 1 70 ? 13.407 -18.976 -10.906 1.00 84.38 70 GLU A O 1
ATOM 507 N N . ARG A 1 71 ? 15.081 -18.147 -9.665 1.00 86.50 71 ARG A N 1
ATOM 508 C CA . ARG A 1 71 ? 14.679 -18.789 -8.401 1.00 86.50 71 ARG A CA 1
ATOM 509 C C . ARG A 1 71 ? 13.256 -18.440 -7.938 1.00 86.50 71 ARG A C 1
ATOM 511 O O . ARG A 1 71 ? 12.718 -19.142 -7.092 1.00 86.50 71 ARG A O 1
ATOM 518 N N . LEU A 1 72 ? 12.661 -17.360 -8.453 1.00 83.44 72 LEU A N 1
ATOM 519 C CA . LEU A 1 72 ? 11.289 -16.948 -8.142 1.00 83.44 72 LEU A CA 1
ATOM 520 C C . LEU A 1 72 ? 10.256 -17.488 -9.142 1.00 83.44 72 LEU A C 1
ATOM 522 O O . LEU A 1 72 ? 9.064 -17.301 -8.913 1.00 83.44 72 LEU A O 1
ATOM 526 N N . ARG A 1 73 ? 10.659 -18.197 -10.210 1.00 80.69 73 ARG A N 1
ATOM 527 C CA . ARG A 1 73 ? 9.708 -18.780 -11.178 1.00 80.69 73 ARG A CA 1
ATOM 528 C C . ARG A 1 73 ? 8.692 -19.709 -10.514 1.00 80.69 73 ARG A C 1
ATOM 530 O O . ARG A 1 73 ? 7.508 -19.583 -10.792 1.00 80.69 73 ARG A O 1
ATOM 537 N N . GLY A 1 74 ? 9.124 -20.537 -9.561 1.00 79.94 74 GLY A N 1
ATOM 538 C CA . GLY A 1 74 ? 8.208 -21.413 -8.821 1.00 79.94 74 GLY A CA 1
ATOM 539 C C . GLY A 1 74 ? 7.145 -20.656 -8.012 1.00 79.94 74 GLY A C 1
ATOM 540 O O . GLY A 1 74 ? 6.066 -21.184 -7.772 1.00 79.94 74 GLY A O 1
ATOM 541 N N . VAL A 1 75 ? 7.406 -19.399 -7.629 1.00 82.00 75 VAL A N 1
ATOM 542 C CA . VAL A 1 75 ? 6.403 -18.536 -6.983 1.00 82.00 75 VAL A CA 1
ATOM 543 C C . VAL A 1 75 ? 5.386 -18.026 -8.004 1.00 82.00 75 VAL A C 1
ATOM 545 O O . VAL A 1 75 ? 4.202 -17.969 -7.696 1.00 82.00 75 VAL A O 1
ATOM 548 N N . ALA A 1 76 ? 5.818 -17.699 -9.225 1.00 76.94 76 ALA A N 1
ATOM 549 C CA . ALA A 1 76 ? 4.904 -17.311 -10.299 1.00 76.94 76 ALA A CA 1
ATOM 550 C C . ALA A 1 76 ? 3.914 -18.441 -10.630 1.00 76.94 76 ALA A C 1
ATOM 552 O O . ALA A 1 76 ? 2.721 -18.174 -10.759 1.00 76.94 76 ALA A O 1
ATOM 553 N N . ASP A 1 77 ? 4.386 -19.693 -10.661 1.00 80.12 77 ASP A N 1
ATOM 554 C CA . ASP A 1 77 ? 3.537 -20.872 -10.877 1.00 80.12 77 ASP A CA 1
ATOM 555 C C . ASP A 1 77 ? 2.501 -21.046 -9.756 1.00 80.12 77 ASP A C 1
ATOM 557 O O . ASP A 1 77 ? 1.319 -21.255 -10.029 1.00 80.12 77 ASP A O 1
ATOM 561 N N . LEU A 1 78 ? 2.917 -20.885 -8.492 1.00 80.31 78 LEU A N 1
ATOM 562 C CA . LEU A 1 78 ? 2.013 -20.923 -7.333 1.00 80.31 78 LEU A CA 1
ATOM 563 C C . LEU A 1 78 ? 0.944 -19.822 -7.378 1.00 80.31 78 LEU A C 1
ATOM 565 O O . LEU A 1 78 ? -0.164 -20.021 -6.885 1.00 80.31 78 LEU A O 1
ATOM 569 N N . LEU A 1 79 ? 1.271 -18.671 -7.965 1.00 76.81 79 LEU A N 1
ATOM 570 C CA . LEU A 1 79 ? 0.362 -17.537 -8.135 1.00 76.81 79 LEU A CA 1
ATOM 571 C C . LEU A 1 79 ? -0.453 -17.607 -9.439 1.00 76.81 79 LEU A C 1
ATOM 573 O O . LEU A 1 79 ? -1.251 -16.709 -9.703 1.00 76.81 79 LEU A O 1
ATOM 577 N N . GLY A 1 80 ? -0.259 -18.642 -10.265 1.00 76.44 80 GLY A N 1
ATOM 578 C CA . GLY A 1 80 ? -0.939 -18.798 -11.554 1.00 76.44 80 GLY A CA 1
ATOM 579 C C . GLY A 1 80 ? -0.520 -17.776 -12.618 1.00 76.44 80 GLY A C 1
ATOM 580 O O . GLY A 1 80 ? -1.248 -17.566 -13.590 1.00 76.44 80 GLY A O 1
ATOM 581 N N . ILE A 1 81 ? 0.633 -17.121 -12.459 1.00 75.12 81 ILE A N 1
ATOM 582 C CA . ILE A 1 81 ? 1.138 -16.116 -13.400 1.00 75.12 81 ILE A CA 1
ATOM 583 C C . ILE A 1 81 ? 1.893 -16.829 -14.524 1.00 75.12 81 ILE A C 1
ATOM 585 O O . ILE A 1 81 ? 3.004 -17.320 -14.334 1.00 75.12 81 ILE A O 1
ATOM 589 N N . THR A 1 82 ? 1.307 -16.866 -15.723 1.00 65.81 82 THR A N 1
ATOM 590 C CA . THR A 1 82 ? 1.956 -17.451 -16.905 1.00 65.81 82 THR A CA 1
ATOM 591 C C . THR A 1 82 ? 2.822 -16.407 -17.609 1.00 65.81 82 THR A C 1
ATOM 593 O O . THR A 1 82 ? 2.308 -15.421 -18.140 1.00 65.81 82 THR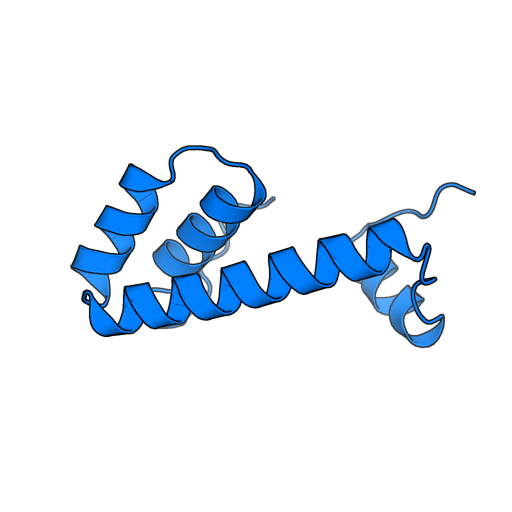 A O 1
ATOM 596 N N . TRP A 1 83 ? 4.137 -16.624 -17.651 1.00 62.50 83 TRP A N 1
ATOM 597 C CA . TRP A 1 83 ? 5.042 -15.780 -18.432 1.00 62.50 83 TRP A CA 1
ATOM 598 C C . TRP A 1 83 ? 4.759 -15.962 -19.928 1.00 62.50 83 TRP A C 1
ATOM 600 O O . TRP A 1 83 ? 4.935 -17.053 -20.470 1.00 62.50 83 TRP A O 1
ATOM 610 N N . ARG A 1 84 ? 4.310 -14.900 -20.607 1.00 55.56 84 ARG A N 1
ATOM 611 C CA . ARG A 1 84 ? 4.292 -14.852 -22.074 1.00 55.56 84 ARG A CA 1
ATOM 612 C C . ARG A 1 84 ? 5.648 -14.335 -22.547 1.00 55.56 84 ARG A C 1
ATOM 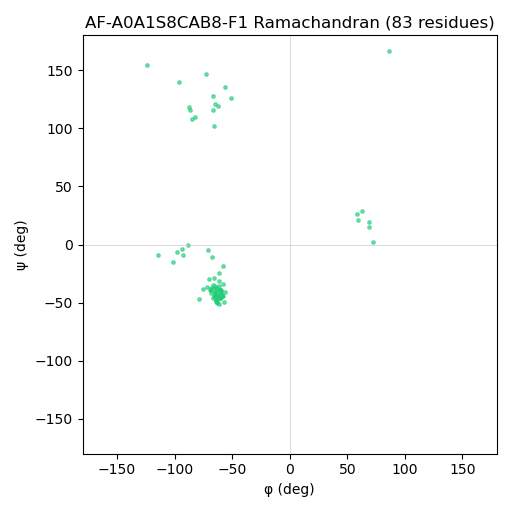614 O O . ARG A 1 84 ? 6.041 -13.237 -22.168 1.00 55.56 84 ARG A O 1
ATOM 621 N N . HIS A 1 85 ? 6.346 -15.182 -23.300 1.00 46.50 85 HIS A N 1
ATOM 622 C CA . HIS A 1 85 ? 7.563 -14.839 -24.031 1.00 46.50 85 HIS A CA 1
ATOM 623 C C . HIS A 1 85 ? 7.275 -13.858 -25.165 1.00 46.50 85 HIS A C 1
ATOM 625 O O . HIS A 1 85 ? 6.189 -13.986 -25.779 1.00 46.50 85 HIS A O 1
#

Solvent-accessible surface area (backbone atoms only — not comparable to full-atom values): 5094 Å² total; per-residue (Å²): 128,82,86,80,69,76,68,87,48,91,63,32,59,38,52,51,48,31,48,50,12,67,77,67,70,48,66,45,68,61,27,48,52,49,25,28,72,72,63,30,64,70,53,38,53,51,52,51,52,53,48,53,52,50,54,54,49,50,53,51,38,64,75,67,65,62,76,82,61,73,89,48,49,68,55,34,58,78,69,68,55,78,86,79,131

Sequence (85 aa):
MDSDTDPGIPWGVELRDLATAMATGARLDETRNALTRAAGPSATARAVGVCANFEMMNHILDATGCPVPERLRGVADLLGITWRH

Mean predicted aligned error: 6.04 Å